Protein AF-A0AAD5V4Q3-F1 (afdb_monomer)

Nearest PDB structures (foldseek):
  8ceo-assembly1_n  TM=8.292E-01  e=1.430E-03  Saccharomyces cerevisiae

pLDDT: mean 89.6, std 9.29, range [46.59, 98.12]

Sequence (115 aa):
MKSSSIAYLTSKANFAQVSREIPITKQRNPEKVDPPDVFEANKKEMVTDLMVKAKQIEYLIQSLPVPEPEEVQANRLKSLEDEMNKANDDYVRAINRAKPAQQIIRGAAQHAGRK

Radius of gyration: 35.14 Å; Cα contacts (8 Å, |Δi|>4): 24; chains: 1; bounding box: 55×63×83 Å

Organism: NCBI:txid2056292

Structure (mmCIF, N/CA/C/O backbone):
data_AF-A0AAD5V4Q3-F1
#
_entry.id   AF-A0AAD5V4Q3-F1
#
loop_
_atom_site.group_PDB
_atom_site.id
_atom_site.type_symbol
_atom_site.label_atom_id
_atom_site.label_alt_id
_atom_site.label_comp_id
_atom_site.label_asym_id
_atom_site.label_entity_id
_atom_site.label_seq_id
_atom_site.pdbx_PDB_ins_code
_atom_site.Cartn_x
_atom_site.Cartn_y
_atom_site.Cartn_z
_atom_site.occupancy
_atom_site.B_iso_or_equiv
_atom_site.auth_seq_id
_atom_site.auth_comp_id
_atom_site.auth_asym_id
_atom_site.auth_atom_id
_atom_site.pdbx_PDB_model_num
ATOM 1 N N . MET A 1 1 ? -1.611 0.553 14.328 1.00 61.6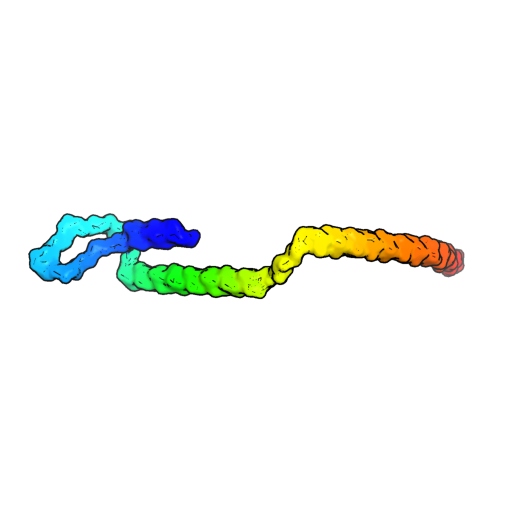6 1 MET A N 1
ATOM 2 C CA . MET A 1 1 ? -3.073 0.343 14.339 1.00 61.66 1 MET A CA 1
ATOM 3 C C . MET A 1 1 ? -3.502 -0.848 15.205 1.00 61.66 1 MET A C 1
ATOM 5 O O . MET A 1 1 ? -4.139 -0.614 16.215 1.00 61.66 1 MET A O 1
ATOM 9 N N . LYS A 1 2 ? -3.131 -2.108 14.911 1.00 74.94 2 LYS A N 1
ATOM 10 C CA . LYS A 1 2 ? -3.659 -3.277 15.663 1.00 74.94 2 LYS A CA 1
ATOM 11 C C . LYS A 1 2 ? -3.362 -3.263 17.178 1.00 74.94 2 LYS A C 1
ATOM 13 O O . LYS A 1 2 ? -4.284 -3.360 17.978 1.00 74.94 2 LYS A O 1
ATOM 18 N N . SER A 1 3 ? -2.102 -3.075 17.581 1.00 85.69 3 SER A N 1
ATOM 19 C CA . SER A 1 3 ? -1.729 -3.042 19.010 1.00 85.69 3 SER A CA 1
ATOM 20 C C . SER A 1 3 ? -2.250 -1.798 19.738 1.00 85.69 3 SER A C 1
ATOM 22 O O . SER A 1 3 ? -2.649 -1.879 20.896 1.00 85.69 3 SER A O 1
ATOM 24 N N . SER A 1 4 ? -2.265 -0.647 19.061 1.00 88.00 4 SER A N 1
ATOM 25 C CA . SER A 1 4 ? -2.742 0.616 19.632 1.00 88.00 4 SER A CA 1
ATOM 26 C C . SER A 1 4 ? -4.248 0.591 19.885 1.00 88.00 4 SER A C 1
ATOM 28 O O . SER A 1 4 ? -4.696 1.104 20.905 1.00 88.00 4 SER A O 1
ATOM 30 N N . SER A 1 5 ? -5.026 -0.058 19.010 1.00 89.75 5 SER A N 1
ATOM 31 C CA . SER A 1 5 ? -6.473 -0.156 19.195 1.00 89.75 5 SER A CA 1
ATOM 32 C C . SER A 1 5 ? -6.849 -1.018 20.398 1.00 89.75 5 SER A C 1
ATOM 34 O O . SER A 1 5 ? -7.693 -0.630 21.198 1.00 89.75 5 SER A O 1
ATOM 36 N N . ILE A 1 6 ? -6.162 -2.147 20.590 1.00 91.19 6 ILE A N 1
ATOM 37 C CA . ILE A 1 6 ? -6.349 -3.005 21.769 1.00 91.19 6 ILE A CA 1
ATOM 38 C C . ILE A 1 6 ? -5.930 -2.267 23.047 1.00 91.19 6 ILE A C 1
ATOM 40 O O . ILE A 1 6 ? -6.639 -2.315 24.053 1.00 91.19 6 ILE A O 1
ATOM 44 N N . ALA A 1 7 ? -4.811 -1.537 23.009 1.00 92.50 7 ALA A N 1
ATOM 45 C CA . ALA A 1 7 ? -4.360 -0.737 24.144 1.00 92.50 7 ALA A CA 1
ATOM 46 C C . ALA A 1 7 ? -5.387 0.343 24.522 1.00 92.50 7 ALA A C 1
ATOM 48 O O . ALA A 1 7 ? -5.691 0.521 25.699 1.00 92.50 7 ALA A O 1
ATOM 49 N N . TYR A 1 8 ? -5.980 1.022 23.542 1.00 93.00 8 TYR A N 1
ATOM 50 C CA . TYR A 1 8 ? -7.040 2.000 23.781 1.00 93.00 8 TYR A CA 1
ATOM 51 C C . TYR A 1 8 ? -8.289 1.352 24.406 1.00 93.00 8 TYR A C 1
ATOM 53 O O . TYR A 1 8 ? -8.712 1.767 25.482 1.00 93.00 8 TYR A O 1
ATOM 61 N N . LEU A 1 9 ? -8.819 0.272 23.816 1.00 91.50 9 LEU A N 1
ATOM 62 C CA . LEU A 1 9 ? -10.010 -0.420 24.336 1.00 91.50 9 LEU A CA 1
ATOM 63 C C . LEU A 1 9 ? -9.820 -0.907 25.776 1.00 91.50 9 LEU A C 1
ATOM 65 O O . LEU A 1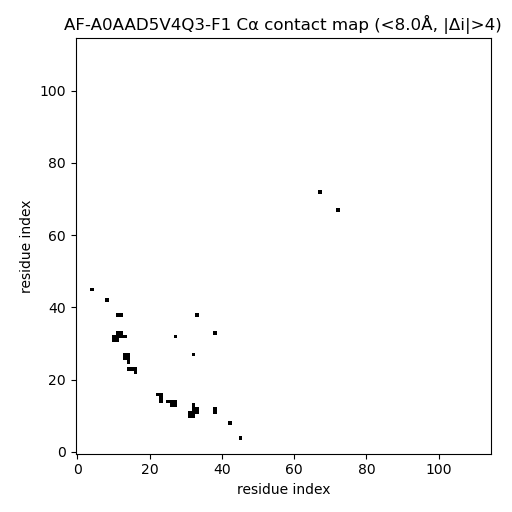 9 ? -10.711 -0.775 26.611 1.00 91.50 9 LEU A O 1
ATOM 69 N N . THR A 1 10 ? -8.641 -1.447 26.080 1.00 90.50 10 THR A N 1
ATOM 70 C CA . THR A 1 10 ? -8.330 -1.973 27.413 1.00 90.50 10 THR A CA 1
ATOM 71 C C . THR A 1 10 ? -7.986 -0.887 28.426 1.00 90.50 10 THR A C 1
ATOM 73 O O . THR A 1 10 ? -8.169 -1.119 29.619 1.00 90.50 10 THR A O 1
ATOM 76 N N . SER A 1 11 ? -7.508 0.290 28.009 1.00 90.12 11 SER A N 1
ATOM 77 C CA . SER A 1 11 ? -7.146 1.400 28.908 1.00 90.12 11 SER A CA 1
ATOM 78 C C . SER A 1 11 ? -8.295 2.379 29.166 1.00 90.12 11 SER A C 1
ATOM 80 O O . SER A 1 11 ? -8.367 2.928 30.267 1.00 90.12 11 SER A O 1
ATOM 82 N N . LYS A 1 12 ? -9.220 2.538 28.215 1.00 90.38 12 LYS A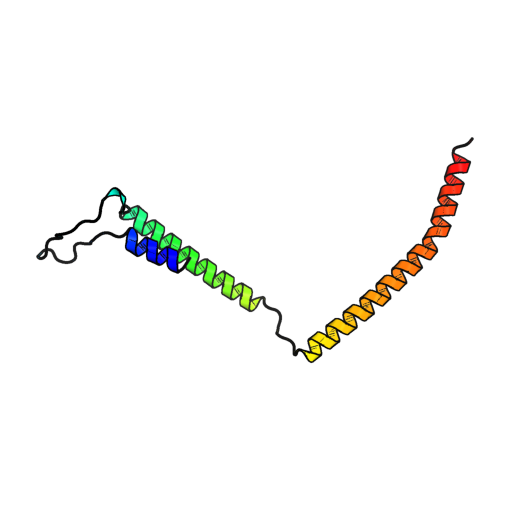 N 1
ATOM 83 C CA . LYS A 1 12 ? -10.306 3.526 28.280 1.00 90.38 12 LYS A CA 1
ATOM 84 C C . LYS A 1 12 ? -11.673 2.977 28.688 1.00 90.38 12 LYS A C 1
ATOM 86 O O . LYS A 1 12 ? -12.532 3.765 29.073 1.00 90.38 12 LYS A O 1
ATOM 91 N N . ALA A 1 13 ? -11.870 1.657 28.677 1.00 87.44 13 ALA A N 1
ATOM 92 C CA . ALA A 1 13 ? -13.101 1.032 29.164 1.00 87.44 13 ALA A CA 1
ATOM 93 C C . ALA A 1 13 ? -13.213 1.052 30.701 1.00 87.44 13 ALA A C 1
ATOM 95 O O . ALA A 1 13 ? -12.210 0.924 31.411 1.00 87.44 13 ALA A O 1
ATOM 96 N N . ASN A 1 14 ? -14.446 1.135 31.212 1.00 88.19 14 ASN A N 1
ATOM 97 C CA . ASN A 1 14 ? -14.771 0.992 32.636 1.00 88.19 14 ASN A CA 1
ATOM 98 C C . ASN A 1 14 ? -15.589 -0.280 32.905 1.00 88.19 14 ASN A C 1
ATOM 100 O O . ASN A 1 14 ? -16.050 -0.947 31.979 1.00 88.19 14 ASN A O 1
ATOM 104 N N . PHE A 1 15 ? -15.779 -0.609 34.182 1.00 86.88 15 PHE A N 1
ATOM 105 C CA . PHE A 1 15 ? -16.634 -1.720 34.593 1.00 86.88 15 PHE A CA 1
ATOM 106 C C . PHE A 1 15 ? -18.106 -1.416 34.291 1.00 86.88 15 PHE A C 1
ATOM 108 O O . PHE A 1 15 ? -18.599 -0.333 34.603 1.00 86.88 15 PHE A O 1
ATOM 115 N N . ALA A 1 16 ? -18.807 -2.387 33.705 1.00 85.19 16 ALA A N 1
ATOM 116 C CA . ALA A 1 16 ? -20.239 -2.320 33.442 1.00 85.19 16 ALA A CA 1
ATOM 117 C C . ALA A 1 16 ? -21.000 -3.202 34.439 1.00 85.19 16 ALA A C 1
ATOM 119 O O . ALA A 1 16 ? -20.576 -4.322 34.732 1.00 85.19 16 ALA A O 1
ATOM 120 N N . GLN A 1 17 ? -22.130 -2.706 34.948 1.00 87.06 17 GLN A N 1
ATOM 121 C CA . GLN A 1 17 ? -22.985 -3.471 35.852 1.00 87.06 17 GLN A CA 1
ATOM 122 C C . GLN A 1 17 ? -23.776 -4.500 35.047 1.00 87.06 17 GLN A C 1
ATOM 124 O O . GLN A 1 17 ? -24.623 -4.132 34.238 1.00 87.06 17 GLN A O 1
ATOM 129 N N . VAL A 1 18 ? -23.505 -5.785 35.275 1.00 86.62 18 VAL A N 1
ATOM 130 C CA . VAL A 1 18 ? -24.144 -6.889 34.533 1.00 86.62 18 VAL A CA 1
ATOM 131 C C . VAL A 1 18 ? -25.240 -7.603 35.326 1.00 86.62 18 VAL A C 1
ATOM 133 O O . VAL A 1 18 ? -26.171 -8.131 34.730 1.00 86.62 18 VAL A O 1
ATOM 136 N N . SER A 1 19 ? -25.175 -7.585 36.660 1.00 88.75 19 SER A N 1
ATOM 137 C CA . SER A 1 19 ? -26.201 -8.143 37.551 1.00 88.75 19 SER A CA 1
ATOM 138 C C . SER A 1 19 ? -26.531 -7.143 38.647 1.00 88.75 19 SER A C 1
ATOM 140 O O . SER A 1 19 ? -25.630 -6.534 39.207 1.00 88.75 19 SER A O 1
ATOM 142 N N . ARG A 1 20 ? -27.814 -6.980 38.987 1.00 88.06 20 ARG A N 1
ATOM 143 C CA . ARG A 1 20 ? -28.247 -6.074 40.067 1.00 88.06 20 ARG A CA 1
ATOM 144 C C . ARG A 1 20 ? -27.841 -6.568 41.458 1.00 88.06 20 ARG A C 1
ATOM 146 O O . ARG A 1 20 ? -27.729 -5.759 42.369 1.00 88.06 20 ARG A O 1
ATOM 153 N N . GLU A 1 21 ? -27.612 -7.868 41.599 1.00 92.12 21 GLU A N 1
ATOM 154 C CA . GLU A 1 21 ? -27.302 -8.530 42.872 1.00 92.12 21 GLU A CA 1
ATOM 155 C C . GLU A 1 21 ? -25.824 -8.404 43.259 1.00 92.12 21 GLU A C 1
ATOM 157 O O . GLU A 1 21 ? -25.473 -8.531 44.428 1.00 92.12 21 GLU A O 1
ATOM 162 N N . ILE A 1 22 ? -24.950 -8.134 42.285 1.00 84.81 22 ILE A N 1
ATOM 163 C CA . ILE A 1 22 ? -23.504 -8.045 42.492 1.00 84.81 22 ILE A CA 1
ATOM 164 C C . ILE A 1 22 ? -23.089 -6.582 42.322 1.00 84.81 22 ILE A C 1
ATOM 166 O O . ILE A 1 22 ? -23.100 -6.083 41.197 1.00 84.81 22 ILE A O 1
ATOM 170 N N . PRO A 1 23 ? -22.737 -5.857 43.396 1.00 83.69 23 PRO A N 1
ATOM 171 C CA . PRO A 1 23 ? -22.326 -4.462 43.286 1.00 83.69 23 PRO A CA 1
ATOM 172 C C . PRO A 1 23 ? -20.928 -4.332 42.664 1.00 83.69 23 PRO A C 1
ATOM 174 O O . PRO A 1 23 ? -20.027 -5.126 42.941 1.00 83.69 23 PRO A O 1
ATOM 177 N N . ILE A 1 24 ? -20.716 -3.284 41.861 1.00 85.69 24 ILE A N 1
ATOM 178 C CA . ILE A 1 24 ? -19.379 -2.924 41.371 1.00 85.69 24 ILE A CA 1
ATOM 179 C C . ILE A 1 24 ? -18.540 -2.416 42.547 1.00 85.69 24 ILE A C 1
ATOM 181 O O . ILE A 1 24 ? -18.810 -1.352 43.098 1.00 85.69 24 ILE A O 1
ATOM 185 N N . THR A 1 25 ? -17.483 -3.143 42.902 1.00 85.94 25 THR A N 1
ATOM 186 C CA . THR A 1 25 ? -16.586 -2.790 44.020 1.00 85.94 25 THR A CA 1
ATOM 187 C C . THR A 1 25 ? -15.335 -2.025 43.590 1.00 85.94 25 THR A C 1
ATOM 189 O O . THR A 1 25 ? -14.575 -1.555 44.434 1.00 85.94 25 THR A O 1
ATOM 192 N N . LYS A 1 26 ? -15.096 -1.890 42.279 1.00 81.50 26 LYS A N 1
ATOM 193 C CA . LYS A 1 26 ? -13.955 -1.164 41.711 1.00 81.50 26 LYS A CA 1
ATOM 194 C C . LYS A 1 26 ? -14.399 -0.275 40.563 1.00 81.50 26 LYS A C 1
ATOM 196 O O . LYS A 1 26 ? -15.087 -0.725 39.657 1.00 81.50 26 LYS A O 1
ATOM 201 N N . GLN A 1 27 ? -13.928 0.963 40.565 1.00 79.94 27 GLN A N 1
ATOM 202 C CA . GLN A 1 27 ? -14.039 1.867 39.427 1.00 79.94 27 GLN A CA 1
ATOM 203 C C . GLN A 1 27 ? -12.640 2.301 39.006 1.00 79.94 27 GLN A C 1
ATOM 205 O O . GLN A 1 27 ? -11.739 2.428 39.840 1.00 79.94 27 GLN A O 1
ATOM 210 N N . ARG A 1 28 ? -12.431 2.488 37.702 1.00 83.94 28 ARG A N 1
ATOM 211 C CA . ARG A 1 28 ? -11.196 3.113 37.217 1.00 83.94 28 ARG A CA 1
ATOM 212 C C . ARG A 1 28 ? -11.193 4.605 37.524 1.00 83.94 28 ARG A C 1
ATOM 214 O O . ARG A 1 28 ? -12.250 5.197 37.715 1.00 83.94 28 ARG A O 1
ATOM 221 N N . ASN A 1 29 ? -9.996 5.199 37.532 1.00 87.31 29 ASN A N 1
ATOM 222 C CA . ASN A 1 29 ? -9.840 6.649 37.638 1.00 87.31 29 ASN A CA 1
ATOM 223 C C . ASN A 1 29 ? -10.708 7.329 36.551 1.00 87.31 29 ASN A C 1
ATOM 225 O O . ASN A 1 29 ? -10.460 7.062 35.370 1.00 87.31 29 ASN A O 1
ATOM 229 N N . PRO A 1 30 ? -11.677 8.187 36.929 1.00 84.12 30 PRO A N 1
ATOM 230 C CA . PRO A 1 30 ? -12.559 8.883 35.994 1.00 84.12 30 PRO A CA 1
ATOM 231 C C . PRO A 1 30 ? -11.817 9.679 34.916 1.00 84.12 30 PRO A C 1
ATOM 233 O O . PRO A 1 30 ? -12.272 9.725 33.784 1.00 84.12 30 PRO A O 1
ATOM 236 N N . GLU A 1 31 ? -10.637 10.228 35.218 1.00 87.50 31 GLU A N 1
ATOM 237 C CA . GLU A 1 31 ? -9.818 10.980 34.251 1.00 87.50 31 GLU A CA 1
ATOM 238 C C . GLU A 1 31 ? -9.216 10.094 33.148 1.00 87.50 31 GLU A C 1
ATOM 240 O O . GLU A 1 31 ? -8.773 10.575 32.105 1.00 87.50 31 GLU A O 1
ATOM 245 N N . LYS A 1 32 ? -9.150 8.779 33.382 1.00 87.44 32 LYS A N 1
ATOM 246 C CA . LYS A 1 32 ? -8.569 7.806 32.447 1.00 87.44 32 LYS A CA 1
ATOM 247 C C . LYS A 1 32 ? -9.621 7.034 31.660 1.00 87.44 32 LYS A C 1
ATOM 249 O O . LYS A 1 32 ? -9.243 6.272 30.775 1.00 87.44 32 LYS A O 1
ATOM 254 N N . VAL A 1 33 ? -10.898 7.214 31.973 1.00 91.50 33 VAL A N 1
ATOM 255 C CA . VAL A 1 33 ? -12.025 6.543 31.325 1.00 91.50 33 VAL A CA 1
ATOM 256 C C . VAL A 1 33 ? -12.697 7.531 30.390 1.00 91.50 33 VAL A C 1
ATOM 258 O O . VAL A 1 33 ? -12.940 8.672 30.768 1.00 91.50 33 VAL A O 1
ATOM 261 N N . ASP A 1 34 ? -13.022 7.084 29.183 1.00 92.31 34 ASP A N 1
ATOM 262 C CA . ASP A 1 34 ? -13.774 7.931 28.266 1.00 92.31 34 ASP A CA 1
ATOM 263 C C . ASP A 1 34 ? -15.282 7.810 28.566 1.00 92.31 34 ASP A C 1
ATOM 265 O O . ASP A 1 34 ? -15.756 6.717 28.908 1.00 92.31 34 ASP A O 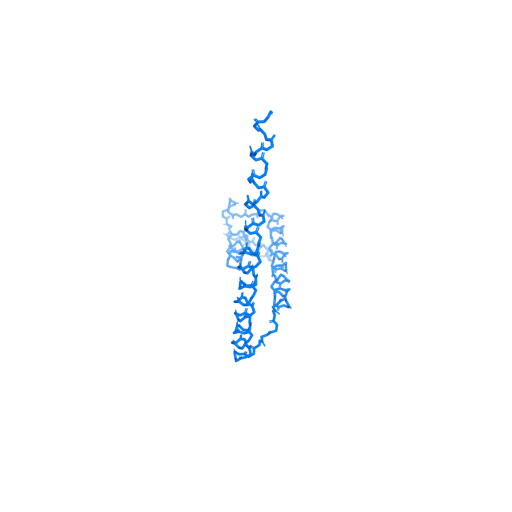1
ATOM 269 N N . PRO A 1 35 ? -16.057 8.904 28.448 1.00 92.19 35 PRO A N 1
ATOM 270 C CA . PRO A 1 35 ? -17.513 8.855 28.533 1.00 92.19 35 PRO A CA 1
ATOM 271 C C . PRO A 1 35 ? -18.111 7.818 27.564 1.00 92.19 35 PRO A C 1
ATOM 273 O O . PRO A 1 35 ? -17.536 7.594 26.494 1.00 92.19 35 PRO A O 1
ATOM 276 N N . PRO A 1 36 ? -19.250 7.174 27.892 1.00 90.88 36 PRO A N 1
ATOM 277 C CA . PRO A 1 36 ? -19.805 6.096 27.069 1.00 90.88 36 PRO A CA 1
ATOM 278 C C . PRO A 1 36 ? -20.037 6.480 25.602 1.00 90.88 36 PRO A C 1
ATOM 280 O O . PRO A 1 36 ? -19.740 5.695 24.709 1.00 90.88 36 PRO A O 1
ATOM 283 N N . ASP A 1 37 ? -20.521 7.692 25.343 1.00 93.75 37 ASP A N 1
ATOM 284 C CA . ASP A 1 37 ? -20.742 8.237 24.003 1.00 93.75 37 ASP A CA 1
ATOM 285 C C . ASP A 1 37 ? -19.433 8.396 23.216 1.00 93.75 37 ASP A C 1
ATOM 287 O O . ASP A 1 37 ? -19.345 7.950 22.069 1.00 93.75 37 ASP A O 1
ATOM 291 N N . VAL A 1 38 ? -18.394 8.942 23.854 1.00 93.75 38 VAL A N 1
ATOM 292 C CA . VAL A 1 38 ? -17.055 9.099 23.267 1.00 93.75 38 VAL A CA 1
ATOM 293 C C . VAL A 1 38 ? -16.421 7.736 22.993 1.00 93.75 38 VAL A C 1
ATOM 295 O O . VAL A 1 38 ? -15.882 7.499 21.913 1.00 93.75 38 VAL A O 1
ATOM 298 N N . PHE A 1 39 ? -16.525 6.803 23.940 1.00 93.62 39 PHE A N 1
ATOM 299 C CA . PHE A 1 39 ? -15.976 5.459 23.793 1.00 93.62 39 PHE A CA 1
ATOM 300 C C . PHE A 1 39 ? -16.666 4.677 22.663 1.00 93.62 39 PHE A C 1
ATOM 302 O O . PHE A 1 39 ? -15.995 4.010 21.873 1.00 93.62 39 PHE A O 1
ATOM 309 N N . GLU A 1 40 ? -17.995 4.774 22.533 1.00 94.00 40 GLU A N 1
ATOM 310 C CA . GLU A 1 40 ? -18.729 4.178 21.410 1.00 94.00 40 GLU A CA 1
ATOM 311 C C . GLU A 1 40 ? -18.368 4.818 20.063 1.00 94.00 40 GLU A C 1
ATOM 313 O O . GLU A 1 40 ? -18.206 4.099 19.072 1.00 94.00 40 GLU A O 1
ATOM 318 N N . ALA A 1 41 ? -18.216 6.144 20.007 1.00 95.38 41 ALA A N 1
ATOM 319 C CA . ALA A 1 41 ? -17.798 6.843 18.793 1.00 95.38 41 ALA A CA 1
ATOM 320 C C . ALA A 1 41 ? -16.402 6.391 18.339 1.00 95.38 41 ALA A C 1
ATOM 322 O O . ALA A 1 41 ? -16.236 5.959 17.196 1.00 95.38 41 ALA A O 1
ATOM 323 N N . ASN A 1 42 ? -15.437 6.366 19.259 1.00 94.31 42 ASN A N 1
ATOM 324 C CA . ASN A 1 42 ? -14.064 5.956 18.971 1.00 94.31 42 ASN A CA 1
ATOM 325 C C . ASN A 1 42 ? -13.992 4.484 18.544 1.00 94.31 42 ASN A C 1
ATOM 327 O O . ASN A 1 42 ? -13.268 4.138 17.612 1.00 94.31 42 ASN A O 1
ATOM 331 N N . LYS A 1 43 ? -14.802 3.596 19.141 1.00 93.88 43 LYS A N 1
ATOM 332 C CA . LYS A 1 43 ? -14.923 2.207 18.666 1.00 93.88 43 LYS A CA 1
ATOM 333 C C . LYS A 1 43 ? -15.387 2.123 17.213 1.00 93.88 43 LYS A C 1
ATOM 335 O O . LYS A 1 43 ? -14.828 1.340 16.444 1.00 93.88 43 LYS A O 1
ATOM 340 N N . LYS A 1 44 ? -16.404 2.899 16.828 1.00 95.56 44 LYS A N 1
ATOM 341 C CA . LYS A 1 44 ? -16.913 2.914 15.446 1.00 95.56 44 LYS A CA 1
ATOM 342 C C . LYS A 1 44 ? -15.869 3.438 14.465 1.00 95.56 44 LYS A C 1
ATOM 344 O O . LYS A 1 44 ? -15.706 2.847 13.397 1.00 95.56 44 LYS A O 1
ATOM 349 N N . GLU A 1 45 ? -15.150 4.494 14.831 1.00 94.69 45 GLU A N 1
ATOM 350 C CA . GLU A 1 45 ? -14.042 5.032 14.036 1.00 94.69 45 GLU A CA 1
ATOM 351 C C . GLU A 1 45 ? -12.959 3.969 13.822 1.00 94.69 45 GLU A C 1
ATOM 353 O O . GLU A 1 45 ? -12.623 3.649 12.687 1.00 94.69 45 GLU A O 1
ATOM 358 N N . MET A 1 46 ? -12.507 3.308 14.891 1.00 94.44 46 MET A N 1
ATOM 359 C CA . MET A 1 46 ? -11.497 2.249 14.802 1.00 94.44 46 MET A CA 1
ATOM 360 C C . MET A 1 46 ? -11.898 1.096 13.879 1.00 94.44 46 MET A C 1
ATOM 362 O O . MET A 1 46 ? -11.061 0.574 13.138 1.00 94.44 46 MET A O 1
ATOM 366 N N . VAL A 1 47 ? -13.161 0.662 13.941 1.00 95.12 47 VAL A N 1
ATOM 367 C CA . VAL A 1 47 ? -13.687 -0.384 13.050 1.00 95.12 47 VAL A CA 1
ATOM 368 C C . VAL A 1 47 ? -13.719 0.115 11.608 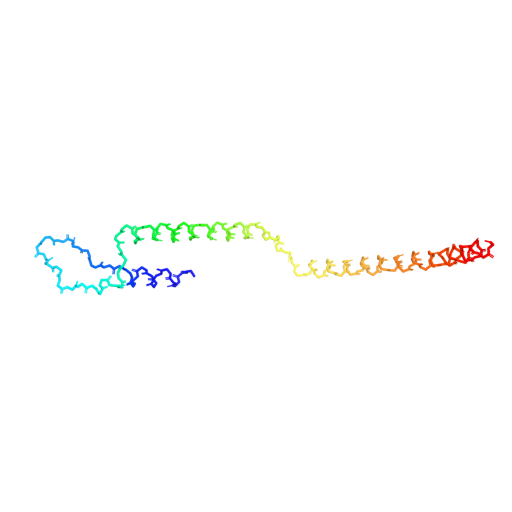1.00 95.12 47 VAL A C 1
ATOM 370 O O . VAL A 1 47 ? -13.322 -0.614 10.699 1.00 95.12 47 VAL A O 1
ATOM 373 N N . THR A 1 48 ? -14.149 1.358 11.398 1.00 96.19 48 THR A N 1
ATOM 374 C CA . THR A 1 48 ? -14.199 1.986 10.073 1.00 96.19 48 THR A CA 1
ATOM 375 C C . THR A 1 48 ? -12.808 2.059 9.456 1.00 96.19 48 THR A C 1
ATOM 377 O O . THR A 1 48 ? -12.607 1.580 8.340 1.00 96.19 48 THR A O 1
ATOM 380 N N . ASP A 1 49 ? -11.824 2.545 10.207 1.00 94.94 49 ASP A N 1
ATOM 381 C CA . ASP A 1 49 ? -10.430 2.597 9.775 1.00 94.94 49 ASP A CA 1
ATOM 382 C C . ASP A 1 49 ? -9.893 1.211 9.432 1.00 94.94 49 ASP A C 1
ATOM 384 O O . ASP A 1 49 ? -9.176 1.041 8.445 1.00 94.94 49 ASP A O 1
ATOM 388 N N . LEU A 1 50 ? -10.254 0.194 10.222 1.00 94.75 50 LEU A N 1
ATOM 389 C CA . LEU A 1 50 ? -9.753 -1.161 10.018 1.00 94.75 50 LEU A CA 1
ATOM 390 C C . LEU A 1 50 ? -10.301 -1.728 8.711 1.00 94.75 50 LEU A C 1
ATOM 392 O O . LEU A 1 50 ? -9.551 -2.310 7.928 1.00 94.75 50 LEU A O 1
ATOM 396 N N . MET A 1 51 ? -11.590 -1.508 8.461 1.00 96.06 51 MET A N 1
ATOM 397 C CA . MET A 1 51 ? -12.269 -1.886 7.226 1.00 96.06 51 MET A CA 1
ATOM 398 C C . MET A 1 51 ? -11.680 -1.162 6.014 1.00 96.06 51 MET A C 1
ATOM 400 O O . MET A 1 51 ? -11.404 -1.793 4.994 1.00 96.06 51 MET A O 1
ATOM 404 N N . VAL A 1 52 ? -11.441 0.149 6.120 1.00 96.94 52 VAL A N 1
ATOM 405 C CA . VAL A 1 52 ? -10.811 0.939 5.054 1.00 96.94 52 VAL A CA 1
ATOM 406 C C . VAL A 1 52 ? -9.410 0.412 4.760 1.00 96.94 52 VAL A C 1
ATOM 408 O O . VAL A 1 52 ? -9.076 0.182 3.600 1.00 96.94 52 VAL A O 1
ATOM 411 N N . LYS A 1 53 ? -8.595 0.158 5.790 1.00 96.12 53 LYS A N 1
ATOM 412 C CA . LYS A 1 53 ? -7.238 -0.376 5.617 1.00 96.12 53 LYS A CA 1
ATOM 413 C C . LYS A 1 53 ? -7.239 -1.781 5.024 1.00 96.12 53 LYS A C 1
ATOM 415 O O . LYS A 1 53 ? -6.399 -2.063 4.176 1.00 96.12 53 LYS A O 1
ATOM 420 N N . ALA A 1 54 ? -8.184 -2.635 5.412 1.00 96.31 54 ALA A N 1
ATOM 421 C CA . ALA A 1 54 ? -8.339 -3.961 4.822 1.00 96.31 54 ALA A CA 1
ATOM 422 C C . ALA A 1 54 ? -8.650 -3.873 3.320 1.00 96.31 54 ALA A C 1
ATOM 424 O O . ALA A 1 54 ? -7.950 -4.490 2.522 1.00 96.31 54 ALA A O 1
ATOM 425 N N . LYS A 1 55 ? -9.613 -3.029 2.928 1.00 97.38 55 LYS A N 1
ATOM 426 C CA . LYS A 1 55 ? -9.944 -2.793 1.512 1.00 97.38 55 LYS A CA 1
ATOM 427 C C . LYS A 1 55 ? -8.788 -2.179 0.726 1.00 97.38 55 LYS A C 1
ATOM 429 O O . LYS A 1 55 ? -8.570 -2.534 -0.424 1.00 97.38 55 LYS A O 1
ATOM 434 N N . GLN A 1 56 ? -8.032 -1.266 1.336 1.00 97.69 56 GLN A N 1
ATOM 435 C CA . GLN A 1 56 ? -6.836 -0.696 0.710 1.00 97.69 56 GLN A CA 1
ATOM 436 C C . GLN A 1 56 ? -5.787 -1.775 0.430 1.00 97.69 56 GLN A C 1
ATOM 438 O O . GLN A 1 56 ? -5.221 -1.797 -0.656 1.00 97.69 56 GLN A O 1
ATOM 443 N N . ILE A 1 57 ? -5.542 -2.680 1.381 1.00 97.19 57 ILE A N 1
ATOM 444 C CA . ILE A 1 57 ? -4.612 -3.800 1.187 1.00 97.19 57 ILE A CA 1
ATOM 445 C C . ILE A 1 57 ? -5.116 -4.731 0.083 1.00 97.19 57 ILE A C 1
ATOM 447 O O . ILE A 1 57 ? -4.337 -5.107 -0.785 1.00 97.19 57 ILE A O 1
ATOM 451 N N . GLU A 1 58 ? -6.404 -5.068 0.085 1.00 97.56 58 GLU A N 1
ATOM 452 C CA . GLU A 1 58 ? -7.019 -5.888 -0.962 1.00 97.56 58 GLU A CA 1
ATOM 453 C C . GLU A 1 58 ? -6.831 -5.265 -2.350 1.00 97.56 58 GLU A C 1
ATOM 455 O O . GLU A 1 58 ? -6.339 -5.929 -3.262 1.00 97.56 58 GLU A O 1
ATOM 460 N N . TYR A 1 59 ? -7.129 -3.972 -2.487 1.00 97.94 59 TYR A N 1
ATOM 461 C CA . TYR A 1 59 ? -6.910 -3.234 -3.726 1.00 97.94 59 TYR A CA 1
ATOM 462 C C . TYR A 1 59 ? -5.437 -3.243 -4.151 1.00 97.94 59 TYR A C 1
ATOM 464 O O . TYR A 1 59 ? -5.134 -3.465 -5.321 1.00 97.94 59 TYR A O 1
ATOM 472 N N . LEU A 1 60 ? -4.504 -3.030 -3.216 1.00 97.88 60 LEU A N 1
ATOM 473 C CA . LEU A 1 60 ? -3.071 -3.054 -3.515 1.00 97.88 60 LEU A CA 1
ATOM 474 C C . LEU A 1 60 ? -2.613 -4.431 -3.992 1.00 97.88 60 LEU A C 1
ATOM 476 O O . LEU A 1 60 ? -1.870 -4.493 -4.962 1.00 97.88 60 LEU A O 1
ATOM 480 N N . ILE A 1 61 ? -3.082 -5.512 -3.361 1.00 96.00 61 ILE A N 1
ATOM 481 C CA . ILE A 1 61 ? -2.786 -6.889 -3.779 1.00 96.00 61 ILE A CA 1
ATOM 482 C C . ILE A 1 61 ? -3.304 -7.134 -5.198 1.00 96.00 61 ILE A C 1
ATOM 484 O O . ILE A 1 61 ? -2.571 -7.660 -6.028 1.00 96.00 61 ILE A O 1
ATOM 488 N N . GLN A 1 62 ? -4.537 -6.718 -5.493 1.00 95.50 62 GLN A N 1
ATOM 489 C CA . GLN A 1 62 ? -5.122 -6.833 -6.834 1.00 95.50 62 GLN A CA 1
ATOM 490 C C . GLN A 1 62 ? -4.403 -5.965 -7.876 1.00 95.50 62 GLN A C 1
ATOM 492 O O . GLN A 1 62 ? -4.408 -6.296 -9.057 1.00 95.50 62 GLN A O 1
ATOM 497 N N . SER A 1 63 ? -3.783 -4.867 -7.442 1.00 96.56 63 SER A N 1
ATOM 498 C CA . SER A 1 63 ? -3.018 -3.963 -8.304 1.00 96.56 63 SER A CA 1
ATOM 499 C C . SER A 1 63 ? -1.572 -4.415 -8.521 1.00 96.56 63 SER A C 1
ATOM 501 O O . SER A 1 63 ? -0.854 -3.771 -9.288 1.00 96.56 63 SER A O 1
ATOM 503 N N . LEU A 1 64 ? -1.107 -5.474 -7.843 1.00 95.88 64 LEU A N 1
ATOM 504 C CA . LEU A 1 64 ? 0.237 -5.993 -8.072 1.00 95.88 64 LEU A CA 1
ATOM 505 C C . LEU A 1 64 ? 0.336 -6.545 -9.501 1.00 95.88 64 LEU A C 1
ATOM 507 O O . LEU A 1 64 ? -0.575 -7.242 -9.956 1.00 95.88 64 LEU A O 1
ATOM 511 N N . PRO A 1 65 ? 1.437 -6.265 -10.220 1.00 93.50 65 PRO A N 1
ATOM 512 C CA . PRO A 1 65 ? 1.671 -6.889 -11.511 1.00 93.50 65 PRO A CA 1
ATOM 513 C C . PRO A 1 65 ? 1.763 -8.408 -11.345 1.00 93.50 65 PRO A C 1
ATOM 515 O O . PRO A 1 65 ? 2.221 -8.909 -10.314 1.00 93.50 65 PRO A O 1
ATOM 518 N N . VAL A 1 66 ? 1.338 -9.141 -12.375 1.00 90.31 66 VAL A N 1
ATOM 519 C CA . VAL A 1 66 ? 1.445 -10.602 -12.389 1.00 90.31 66 VAL A CA 1
ATOM 520 C C . VAL A 1 66 ? 2.917 -10.986 -12.207 1.00 90.31 66 VAL A C 1
ATOM 522 O O . VAL A 1 66 ? 3.766 -10.449 -12.922 1.00 90.31 66 VAL A O 1
ATOM 525 N N . PRO A 1 67 ? 3.244 -11.883 -11.260 1.00 89.62 67 PRO A N 1
ATOM 526 C CA . PRO A 1 67 ? 4.617 -12.316 -11.071 1.00 89.62 67 PRO A CA 1
ATOM 527 C C . PRO A 1 67 ? 5.099 -13.066 -12.316 1.00 89.62 67 PRO A C 1
ATOM 529 O O . PRO A 1 67 ? 4.516 -14.069 -12.726 1.00 89.62 67 PRO A O 1
ATOM 532 N N . GLU A 1 68 ? 6.170 -12.561 -12.919 1.00 91.31 68 GLU A N 1
ATOM 533 C CA . GLU A 1 68 ? 6.851 -13.192 -14.049 1.00 91.31 68 GLU A CA 1
ATOM 534 C C . GLU A 1 68 ? 7.984 -14.101 -13.533 1.00 91.31 68 GLU A C 1
ATOM 536 O O . GLU A 1 68 ? 8.589 -13.781 -12.506 1.00 91.31 68 GLU A O 1
ATOM 541 N N . PRO A 1 69 ? 8.329 -15.207 -14.218 1.00 96.06 69 PRO A N 1
ATOM 542 C CA . PRO A 1 69 ? 9.522 -15.987 -13.888 1.00 96.06 69 PRO A CA 1
ATOM 543 C C . PRO A 1 69 ? 10.799 -15.138 -13.965 1.00 96.06 69 PRO A C 1
ATOM 545 O O . PRO A 1 69 ? 10.916 -14.280 -14.841 1.00 96.06 69 PRO A O 1
ATOM 548 N N . GLU A 1 70 ? 11.779 -15.402 -13.099 1.00 94.44 70 GLU A N 1
ATOM 549 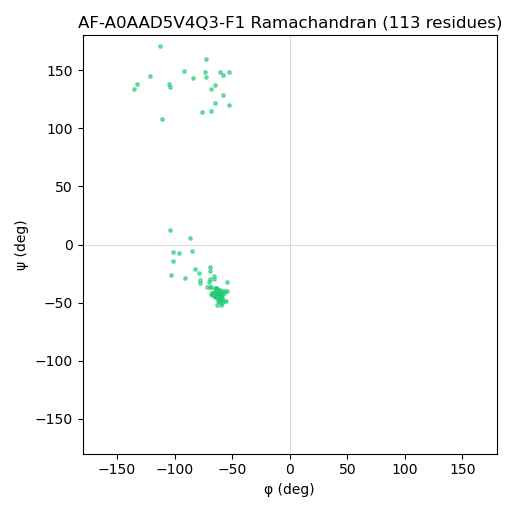C CA . GLU A 1 70 ? 13.021 -14.610 -13.025 1.00 94.44 70 GLU A CA 1
ATOM 550 C C . GLU A 1 70 ? 13.770 -14.547 -14.363 1.00 94.44 70 GLU A C 1
ATOM 552 O O . GLU A 1 70 ? 14.236 -13.482 -14.758 1.00 94.44 70 GLU A O 1
ATOM 557 N N . GLU A 1 71 ? 13.821 -15.654 -15.108 1.00 95.69 71 GLU A N 1
ATOM 558 C CA . GLU A 1 71 ? 14.453 -15.695 -16.434 1.00 95.69 71 GLU A CA 1
ATOM 559 C C . GLU A 1 71 ? 13.779 -14.737 -17.429 1.00 95.69 71 GLU A C 1
ATOM 561 O O . GLU A 1 71 ? 14.452 -14.055 -18.205 1.00 95.69 71 GLU A O 1
ATOM 566 N N . VAL A 1 72 ? 12.446 -14.639 -17.390 1.00 95.38 72 VAL A N 1
ATOM 567 C CA . VAL A 1 72 ? 11.676 -13.719 -18.241 1.00 95.38 72 VAL A CA 1
ATOM 568 C C . VAL A 1 72 ? 11.950 -12.273 -17.834 1.00 95.38 72 VAL A C 1
ATOM 570 O O . VAL A 1 72 ? 12.184 -11.432 -18.702 1.00 95.38 72 VAL A O 1
ATOM 573 N N . GLN A 1 73 ? 12.001 -11.991 -16.529 1.00 94.25 73 GLN A N 1
ATOM 574 C CA . GLN A 1 73 ? 12.334 -10.659 -16.018 1.00 94.25 73 GLN A CA 1
ATOM 575 C C . GLN A 1 73 ? 13.751 -10.233 -16.423 1.00 94.25 73 GLN A C 1
ATOM 577 O O . GLN A 1 73 ? 13.946 -9.104 -16.872 1.00 94.25 73 GLN A O 1
ATOM 582 N N . ALA A 1 74 ? 14.728 -11.138 -16.318 1.00 95.19 74 ALA A N 1
ATOM 583 C CA . ALA A 1 74 ? 16.114 -1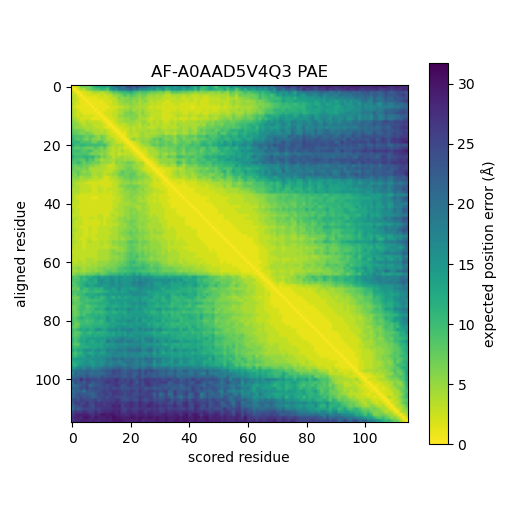0.888 -16.700 1.00 95.19 74 ALA A CA 1
ATOM 584 C C . ALA A 1 74 ? 16.249 -10.603 -18.203 1.00 95.19 74 ALA A C 1
ATOM 586 O O . ALA A 1 74 ? 16.914 -9.643 -18.598 1.00 95.19 74 ALA A O 1
ATOM 587 N N . ASN A 1 75 ? 15.566 -11.384 -19.046 1.00 96.56 75 ASN A N 1
ATOM 588 C CA . ASN A 1 75 ? 15.539 -11.146 -20.488 1.00 96.56 75 ASN A CA 1
ATOM 589 C C . ASN A 1 75 ? 14.883 -9.802 -20.827 1.00 96.56 75 ASN A C 1
ATOM 591 O O . ASN A 1 75 ? 15.436 -9.041 -21.619 1.00 96.56 75 ASN A O 1
ATOM 595 N N . ARG A 1 76 ? 13.752 -9.469 -20.188 1.00 95.56 76 ARG A N 1
ATOM 596 C CA . ARG A 1 76 ? 13.078 -8.176 -20.371 1.00 95.56 76 ARG A CA 1
ATOM 597 C C . ARG A 1 76 ? 13.978 -7.012 -19.967 1.00 95.56 76 ARG A C 1
ATOM 599 O O . ARG A 1 76 ? 14.035 -6.016 -20.681 1.00 95.56 76 ARG A O 1
ATOM 606 N N . LEU A 1 77 ? 14.693 -7.142 -18.850 1.00 96.00 77 LEU A N 1
ATOM 607 C CA . LEU A 1 77 ? 15.636 -6.130 -18.381 1.00 96.00 77 LEU A CA 1
ATOM 608 C C . LEU A 1 77 ? 16.757 -5.899 -19.400 1.00 96.00 77 LEU A C 1
ATOM 610 O O . LEU A 1 77 ? 17.029 -4.753 -19.748 1.00 96.00 77 LEU A O 1
ATOM 614 N N . LYS A 1 78 ? 17.340 -6.978 -19.932 1.00 97.62 78 LYS A N 1
ATOM 615 C CA . LYS A 1 78 ? 18.374 -6.896 -20.967 1.00 97.62 78 LYS A CA 1
ATOM 616 C C . LYS A 1 78 ? 17.861 -6.224 -22.244 1.00 97.62 78 LYS 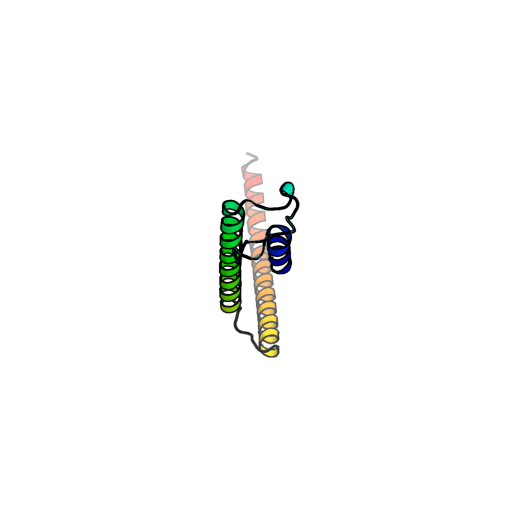A C 1
ATOM 618 O O . LYS A 1 78 ? 18.525 -5.346 -22.779 1.00 97.62 78 LYS A O 1
ATOM 623 N N . SER A 1 79 ? 16.664 -6.586 -22.710 1.00 97.56 79 SER A N 1
ATOM 624 C CA . SER A 1 79 ? 16.064 -5.950 -23.890 1.00 97.56 79 SER A CA 1
ATOM 625 C C . SER A 1 79 ? 15.817 -4.453 -23.685 1.00 97.56 79 SER A C 1
ATOM 627 O O . SER A 1 79 ? 16.114 -3.663 -24.577 1.00 97.56 79 SER A O 1
ATOM 629 N N . LEU A 1 80 ? 15.333 -4.048 -22.506 1.00 97.88 80 LEU A N 1
ATOM 630 C CA . LEU A 1 80 ? 15.144 -2.633 -22.169 1.00 97.88 80 LEU A CA 1
ATOM 631 C C . LEU A 1 80 ? 16.472 -1.863 -22.131 1.00 97.88 80 LEU A C 1
ATOM 633 O O . LEU A 1 80 ? 16.523 -0.707 -22.551 1.00 97.88 80 LEU A O 1
ATOM 637 N N . GLU A 1 81 ? 17.545 -2.488 -21.649 1.00 97.56 81 GLU A N 1
ATOM 638 C CA . GLU A 1 81 ? 18.885 -1.897 -21.650 1.00 97.56 81 GLU A CA 1
ATOM 639 C C . GLU A 1 81 ? 19.412 -1.690 -23.078 1.00 97.56 81 GLU A C 1
ATOM 641 O O . GLU A 1 81 ? 19.880 -0.599 -23.416 1.00 97.56 81 GLU A O 1
ATOM 646 N N . ASP A 1 82 ? 19.260 -2.691 -23.947 1.00 98.00 82 ASP A N 1
ATOM 647 C CA . ASP A 1 82 ? 19.640 -2.598 -25.360 1.00 98.00 82 ASP A CA 1
ATOM 648 C C . ASP A 1 82 ? 18.849 -1.492 -26.089 1.00 98.00 82 ASP A C 1
ATOM 650 O O . ASP A 1 82 ? 19.422 -0.695 -26.845 1.00 98.00 82 ASP A O 1
ATOM 654 N N . GLU A 1 83 ? 17.540 -1.390 -25.833 1.00 98.12 83 GLU A N 1
ATOM 655 C CA . GLU A 1 83 ? 16.687 -0.320 -26.363 1.00 98.12 83 GLU A CA 1
ATOM 656 C C . GLU A 1 83 ? 17.128 1.062 -25.875 1.00 98.12 83 GLU A C 1
ATOM 658 O O . GLU A 1 83 ? 17.196 2.006 -26.670 1.00 98.12 83 GLU A O 1
ATOM 663 N N . MET A 1 84 ? 17.479 1.188 -24.592 1.00 97.50 84 MET A N 1
ATOM 664 C CA . MET A 1 84 ? 17.967 2.445 -24.029 1.00 97.50 84 MET A CA 1
ATOM 665 C C . MET A 1 84 ? 19.293 2.882 -24.637 1.00 97.50 84 MET A C 1
ATOM 667 O O . MET A 1 84 ? 19.437 4.050 -25.007 1.00 97.50 84 MET A O 1
ATOM 671 N N . ASN A 1 85 ? 20.231 1.953 -24.813 1.00 97.75 85 ASN A N 1
ATOM 672 C CA . ASN A 1 85 ? 21.511 2.235 -25.455 1.00 97.75 85 ASN A CA 1
ATOM 673 C C . ASN A 1 85 ? 21.312 2.724 -26.891 1.00 97.75 85 ASN A C 1
ATOM 675 O O . ASN A 1 85 ? 21.861 3.754 -27.287 1.00 97.75 85 ASN A O 1
ATOM 679 N N . LYS A 1 86 ? 20.443 2.051 -27.651 1.00 98.00 86 LYS A N 1
ATOM 680 C CA . LYS A 1 86 ? 20.115 2.458 -29.019 1.00 98.00 86 LYS A CA 1
ATOM 681 C C . LYS A 1 86 ? 19.474 3.847 -29.074 1.00 98.00 86 LYS A C 1
ATOM 683 O O . LYS A 1 86 ? 19.879 4.672 -29.895 1.00 98.00 86 LYS A O 1
ATOM 688 N N . ALA A 1 87 ? 18.500 4.118 -28.207 1.00 97.31 87 ALA A N 1
ATOM 689 C CA . ALA A 1 87 ? 17.837 5.418 -28.140 1.00 97.31 87 ALA A CA 1
ATOM 690 C C . ALA A 1 87 ? 18.824 6.540 -27.777 1.00 97.31 87 ALA A C 1
ATOM 692 O O . ALA A 1 87 ? 18.769 7.630 -28.351 1.00 97.31 87 ALA A O 1
ATOM 693 N N . ASN A 1 88 ? 19.762 6.267 -26.868 1.00 97.25 88 ASN A N 1
ATOM 694 C CA . ASN A 1 88 ? 20.802 7.215 -26.491 1.00 97.25 88 ASN A CA 1
ATOM 695 C C . ASN A 1 88 ? 21.783 7.486 -27.644 1.00 97.25 88 ASN A C 1
ATOM 697 O O . ASN A 1 88 ? 22.112 8.641 -27.913 1.00 97.25 88 ASN A O 1
ATOM 701 N N . ASP A 1 89 ? 22.193 6.455 -28.384 1.00 97.38 89 ASP A N 1
ATOM 702 C CA . ASP A 1 89 ? 23.025 6.615 -29.580 1.00 97.38 89 ASP A CA 1
ATOM 703 C C . ASP A 1 89 ? 22.329 7.463 -30.650 1.00 97.38 89 ASP A C 1
ATOM 705 O O . ASP A 1 89 ? 22.940 8.359 -31.242 1.00 97.38 89 ASP A O 1
ATOM 709 N N . ASP A 1 90 ? 21.041 7.210 -30.893 1.00 96.56 90 ASP A N 1
ATOM 710 C CA . ASP A 1 90 ? 20.225 8.003 -31.814 1.00 96.56 90 ASP A CA 1
ATOM 711 C C . ASP A 1 90 ? 20.114 9.461 -31.365 1.00 96.56 90 ASP A C 1
ATOM 713 O O . ASP A 1 90 ? 20.284 10.376 -32.178 1.00 96.56 90 ASP A O 1
ATOM 717 N N . TYR A 1 91 ? 19.917 9.689 -30.069 1.00 94.88 91 TYR A N 1
ATOM 718 C CA . TYR A 1 91 ? 19.901 11.022 -29.479 1.00 94.88 91 TYR A CA 1
ATOM 719 C C . TYR A 1 91 ? 21.238 11.754 -29.670 1.00 94.88 91 TYR A C 1
ATOM 721 O O . TYR A 1 91 ? 21.264 12.889 -30.158 1.00 94.88 91 TYR A O 1
ATOM 729 N N . VAL A 1 92 ? 22.367 11.102 -29.374 1.00 96.00 92 VAL A N 1
ATOM 730 C CA . VAL A 1 92 ? 23.709 11.670 -29.579 1.00 96.00 92 VAL A CA 1
ATOM 731 C C . VAL A 1 92 ? 23.947 11.988 -31.055 1.00 96.00 92 VAL A C 1
ATOM 733 O O . VAL A 1 92 ? 24.440 13.074 -31.385 1.00 96.00 92 VAL A O 1
ATOM 736 N N . ARG A 1 93 ? 23.556 11.087 -31.966 1.00 94.81 93 ARG A N 1
ATOM 737 C CA . ARG A 1 93 ? 23.627 11.319 -33.417 1.00 94.81 93 ARG A CA 1
ATOM 738 C C . ARG A 1 93 ? 22.809 12.543 -33.827 1.00 94.81 93 ARG A C 1
ATOM 740 O O . ARG A 1 93 ? 23.319 13.383 -34.571 1.00 94.81 93 ARG A O 1
ATOM 747 N N . ALA A 1 94 ? 21.574 12.667 -33.346 1.00 93.62 94 ALA A N 1
ATOM 748 C CA . ALA A 1 94 ? 20.699 13.796 -33.652 1.00 93.62 94 ALA A CA 1
ATOM 749 C C . ALA A 1 94 ? 21.289 15.125 -33.156 1.00 93.62 94 ALA A C 1
ATOM 751 O O . ALA A 1 94 ? 21.364 16.090 -33.920 1.00 93.62 94 ALA A O 1
ATOM 752 N N . ILE A 1 95 ? 21.806 15.158 -31.925 1.00 92.88 95 ILE A N 1
ATOM 753 C CA . ILE A 1 95 ? 22.489 16.333 -31.373 1.00 92.88 95 ILE A CA 1
ATOM 754 C C . ILE A 1 95 ? 23.701 16.719 -32.214 1.00 92.88 95 ILE A C 1
ATOM 756 O O . ILE A 1 95 ? 23.883 17.892 -32.542 1.00 92.88 95 ILE A O 1
ATOM 760 N N . ASN A 1 96 ? 24.543 15.753 -32.573 1.00 93.19 96 ASN A N 1
ATOM 761 C CA . ASN A 1 96 ? 25.750 16.037 -33.341 1.00 93.19 96 ASN A CA 1
ATOM 762 C C . ASN A 1 96 ? 25.430 16.556 -34.749 1.00 93.19 96 ASN A C 1
ATOM 764 O O . ASN A 1 96 ? 26.175 17.387 -35.260 1.00 93.19 96 ASN A O 1
ATOM 768 N N . ARG A 1 97 ? 24.296 16.155 -35.340 1.00 89.31 97 ARG A N 1
ATOM 769 C CA . ARG A 1 97 ? 23.783 16.742 -36.591 1.00 89.31 97 ARG A CA 1
ATOM 770 C C . ARG A 1 97 ? 23.228 18.156 -36.403 1.00 89.31 97 ARG A C 1
ATOM 772 O O . ARG A 1 97 ? 23.405 18.995 -37.280 1.00 89.31 97 ARG A O 1
ATOM 779 N N . ALA A 1 98 ? 22.574 18.434 -35.278 1.00 88.56 98 ALA A N 1
ATOM 780 C CA . ALA A 1 98 ? 21.956 19.733 -35.007 1.00 88.56 98 ALA A CA 1
ATOM 781 C C . ALA A 1 98 ? 22.966 20.820 -34.585 1.00 88.56 98 ALA A C 1
ATOM 783 O O . ALA A 1 98 ? 22.768 21.998 -34.888 1.00 88.56 98 ALA A O 1
ATOM 784 N N . LYS A 1 99 ? 24.073 20.446 -33.927 1.00 87.44 99 LYS A N 1
ATOM 785 C CA . LYS A 1 99 ? 25.116 21.373 -33.444 1.00 87.44 99 LYS A CA 1
ATOM 786 C C . LYS A 1 99 ? 25.704 22.280 -34.545 1.00 87.44 99 LYS A C 1
ATOM 788 O O . LYS A 1 99 ? 25.751 23.490 -34.319 1.00 87.44 99 LYS A O 1
ATOM 793 N N . PRO A 1 100 ? 26.119 21.774 -35.726 1.00 85.75 100 PRO A N 1
ATOM 794 C CA . PRO A 1 100 ? 26.617 22.623 -36.811 1.00 85.75 100 PRO A CA 1
ATOM 795 C C . PRO A 1 100 ? 25.577 23.634 -37.303 1.00 85.75 100 PRO A C 1
ATOM 797 O O . PRO A 1 100 ? 25.889 24.812 -37.459 1.00 85.75 100 PRO A O 1
ATOM 800 N N . ALA A 1 101 ? 24.323 23.204 -37.481 1.00 80.62 101 ALA A N 1
ATOM 801 C CA . ALA A 1 101 ? 23.236 24.089 -37.898 1.00 80.62 101 ALA A CA 1
ATOM 802 C C . ALA A 1 101 ? 22.992 25.205 -36.868 1.00 80.62 101 ALA A C 1
ATOM 804 O O . ALA A 1 101 ? 22.862 26.374 -37.230 1.00 80.62 101 ALA A O 1
ATOM 805 N N . GLN A 1 102 ? 23.021 24.871 -35.575 1.00 80.50 102 GLN A N 1
ATOM 806 C CA . GLN A 1 102 ? 22.900 25.844 -34.490 1.00 80.50 102 GLN A CA 1
ATOM 807 C C . GLN A 1 102 ? 24.059 26.857 -34.476 1.00 80.50 102 GLN A C 1
ATOM 809 O O . GLN A 1 102 ? 23.834 28.045 -34.245 1.00 80.50 102 GLN A O 1
ATOM 814 N N . GLN A 1 103 ? 25.293 26.416 -34.738 1.00 81.94 103 GLN A N 1
ATOM 815 C CA . GLN A 1 103 ? 26.461 27.302 -34.815 1.00 81.94 103 GLN A CA 1
ATOM 816 C C . GLN A 1 103 ? 26.370 28.274 -35.997 1.00 81.94 103 GLN A C 1
ATOM 818 O O . GLN A 1 103 ? 26.651 29.459 -35.823 1.00 81.94 103 GLN A O 1
ATOM 823 N N . ILE A 1 104 ? 25.916 27.802 -37.163 1.00 82.38 104 ILE A N 1
ATOM 824 C CA . ILE A 1 104 ? 25.713 28.642 -38.354 1.00 82.38 104 ILE A CA 1
ATOM 825 C C . ILE A 1 104 ? 24.649 29.711 -38.083 1.00 82.38 104 ILE A C 1
ATOM 827 O O . ILE A 1 104 ? 24.894 30.893 -38.319 1.00 82.38 104 ILE A O 1
ATOM 831 N N . ILE A 1 105 ? 23.496 29.321 -37.527 1.00 81.56 105 ILE A N 1
ATOM 832 C CA . ILE A 1 105 ? 22.418 30.259 -37.174 1.00 81.56 105 ILE A CA 1
ATOM 833 C C . ILE A 1 105 ? 22.919 31.305 -36.169 1.00 81.56 105 ILE A C 1
ATOM 835 O O . ILE A 1 105 ? 22.668 32.500 -36.332 1.00 81.56 105 ILE A O 1
ATOM 839 N N . ARG A 1 106 ? 23.682 30.882 -35.153 1.00 80.81 106 ARG A N 1
ATOM 840 C CA . ARG A 1 106 ? 24.252 31.790 -34.148 1.00 80.81 106 ARG A CA 1
ATOM 841 C C . ARG A 1 106 ? 25.261 32.773 -34.752 1.00 80.81 106 ARG A C 1
ATOM 843 O O . ARG A 1 106 ? 25.229 33.949 -34.398 1.00 80.81 106 ARG A O 1
ATOM 850 N N . GLY A 1 107 ? 26.126 32.317 -35.658 1.00 79.94 107 GLY A N 1
ATOM 851 C CA . GLY A 1 107 ? 27.081 33.177 -36.364 1.00 79.94 107 GLY A CA 1
ATOM 852 C C . GLY A 1 107 ? 26.388 34.198 -37.271 1.00 79.94 107 GLY A C 1
ATOM 853 O O . GLY A 1 107 ? 26.709 35.385 -37.227 1.00 79.94 107 GLY A O 1
ATOM 854 N N . ALA A 1 108 ? 25.370 33.772 -38.024 1.00 77.00 108 ALA A N 1
ATOM 855 C CA . ALA A 1 108 ? 24.573 34.664 -38.866 1.00 77.00 108 ALA A CA 1
ATOM 856 C C . ALA A 1 108 ? 23.847 35.750 -38.046 1.00 77.00 108 ALA A C 1
ATOM 858 O O . ALA A 1 108 ? 23.869 36.922 -38.422 1.00 77.00 108 ALA A O 1
ATOM 859 N N . ALA A 1 109 ? 23.284 35.394 -36.886 1.00 73.12 109 ALA A N 1
ATOM 860 C CA . ALA A 1 109 ? 22.646 36.35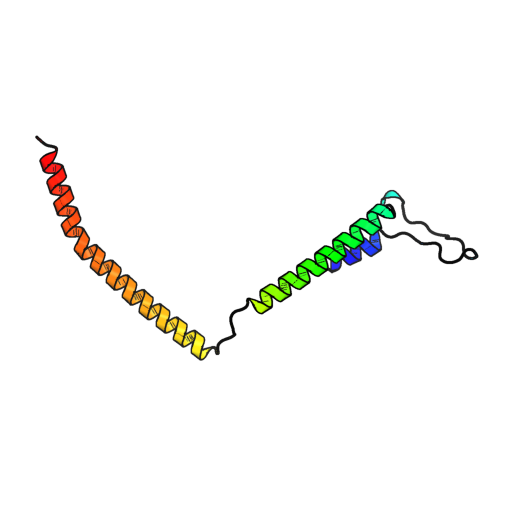0 -35.979 1.00 73.12 109 ALA A CA 1
ATOM 861 C C . ALA A 1 109 ? 23.632 37.392 -35.407 1.00 73.12 109 ALA A C 1
ATOM 863 O O . ALA A 1 109 ? 23.287 38.566 -35.282 1.00 73.12 109 ALA A O 1
ATOM 864 N N . GLN A 1 110 ? 24.876 37.001 -35.104 1.00 74.50 110 GLN A N 1
ATOM 865 C CA . GLN A 1 110 ? 25.913 37.921 -34.608 1.00 74.50 110 GLN A CA 1
ATOM 866 C C . GLN A 1 110 ? 26.409 38.907 -35.673 1.00 74.50 110 GLN A C 1
ATOM 868 O O . GLN A 1 110 ? 26.761 40.040 -35.344 1.00 74.50 110 GLN A O 1
ATOM 873 N N . HIS A 1 111 ? 26.433 38.498 -36.943 1.00 63.66 111 HIS A N 1
ATOM 874 C CA . HIS A 1 111 ? 26.782 39.384 -38.054 1.00 63.66 111 HIS A CA 1
ATOM 875 C C . HIS A 1 111 ? 25.633 40.318 -38.450 1.00 63.66 111 HIS A C 1
ATOM 877 O O . HIS A 1 111 ? 25.889 41.464 -38.816 1.00 63.66 111 HIS A O 1
ATOM 883 N N . ALA A 1 112 ? 24.381 39.869 -38.330 1.00 65.88 112 ALA A N 1
ATOM 884 C CA . ALA A 1 112 ? 23.205 40.695 -38.598 1.00 65.88 112 ALA A CA 1
ATOM 885 C C . ALA A 1 112 ? 22.999 41.819 -37.561 1.00 65.88 112 ALA A C 1
ATOM 887 O O . ALA A 1 112 ? 22.498 42.876 -37.919 1.00 65.88 112 ALA A O 1
ATOM 888 N N . GLY A 1 113 ? 23.423 41.628 -36.305 1.00 60.44 113 GLY A N 1
ATOM 889 C CA . GLY A 1 113 ? 23.329 42.639 -35.238 1.00 60.44 113 GLY A CA 1
ATOM 890 C C . GLY A 1 113 ? 24.491 43.644 -35.151 1.00 60.44 113 GLY A C 1
ATOM 891 O O . GLY A 1 113 ? 24.544 44.409 -34.194 1.00 60.44 113 GLY A O 1
ATOM 892 N N . ARG A 1 114 ? 25.450 43.621 -36.091 1.00 58.53 114 ARG A N 1
ATOM 893 C CA . ARG A 1 114 ? 26.600 44.556 -36.154 1.00 58.53 114 ARG A CA 1
ATOM 894 C C . ARG A 1 114 ? 26.467 45.642 -37.237 1.00 58.53 114 ARG A C 1
ATOM 896 O O . ARG A 1 114 ? 27.462 46.296 -37.543 1.00 58.53 114 ARG A O 1
ATOM 903 N N . LYS A 1 115 ? 25.284 45.817 -37.827 1.00 46.59 115 LYS A N 1
ATOM 904 C CA . LYS A 1 115 ? 24.973 46.925 -38.741 1.00 46.59 115 LYS A CA 1
ATOM 905 C C . LYS A 1 115 ? 24.051 47.933 -38.081 1.00 46.59 115 LYS A C 1
ATOM 907 O O . LYS A 1 115 ? 23.179 47.482 -37.310 1.00 46.59 115 LYS A O 1
#

Foldseek 3Di:
DVVVVVVLLVFADWDDDDDPVDDDPDTPDPVRHDDPVVSVVVVVVVVVVVVVVVVVVVVVVVVDPDDDPPVVVVVVVVVVVVVVVVVVVVVVVVCVVVVVVVVVVVVVVVVVVPD

Secondary structure (DSSP, 8-state):
-HHHHHHHHHHH-------TTS-------GGGS--HHHHHHHHHHHHHHHHHHHHHHHHHHHTSPPPPPHHHHHHHHHHHHHHHHHHHHHHHHHHHHHHHHHHHHHHHHHHHTT-

Mean predicted aligned error: 10.64 Å

Solvent-accessible surface area (backbone atoms only — not comparable to full-atom values): 6884 Å² total; per-residue (Å²): 107,75,69,58,51,53,51,47,57,70,58,30,59,70,82,76,88,84,49,94,88,57,78,86,89,68,76,69,63,68,94,56,37,53,57,70,69,57,45,53,50,51,52,51,50,54,51,49,52,50,53,51,51,50,51,52,51,53,51,52,61,72,65,50,76,82,86,69,57,67,70,58,50,53,52,51,50,52,51,52,51,54,52,50,54,52,52,50,51,52,50,52,51,52,49,64,63,46,50,61,58,54,51,51,54,52,52,51,54,59,60,64,71,73,111

InterPro domains:
  IPR021384 Mediator complex, subunit Med21 [PF11221] (4-107)
  IPR021384 Mediator complex, subunit Med21 [PTHR13381] (5-105)
  IPR037212 Mediator complex, subunit Med7/Med21-like [SSF140718] (4-107)